Protein AF-A0A5C3MV56-F1 (afdb_monomer)

Radius of gyration: 19.63 Å; Cα contacts (8 Å, |Δi|>4): 13; chains: 1; bounding box: 41×48×38 Å

pLDDT: mean 72.48, std 12.67, range [46.31, 88.75]

Structure (mmCIF, N/CA/C/O backbone):
data_AF-A0A5C3MV56-F1
#
_entry.id   AF-A0A5C3MV56-F1
#
loop_
_atom_site.group_PDB
_atom_site.id
_atom_site.type_symbol
_atom_site.label_atom_id
_atom_site.label_alt_id
_atom_site.label_comp_id
_atom_site.label_asym_id
_atom_site.label_entity_id
_atom_site.label_seq_id
_atom_site.pdbx_PDB_ins_code
_atom_site.Cartn_x
_atom_site.Cartn_y
_atom_site.Cartn_z
_atom_site.occupancy
_atom_site.B_iso_or_equiv
_atom_site.auth_seq_id
_atom_site.auth_comp_id
_atom_site.auth_asym_id
_atom_site.auth_atom_id
_atom_site.pdbx_PDB_model_num
ATOM 1 N N . MET A 1 1 ? -24.281 -5.199 22.837 1.00 48.97 1 MET 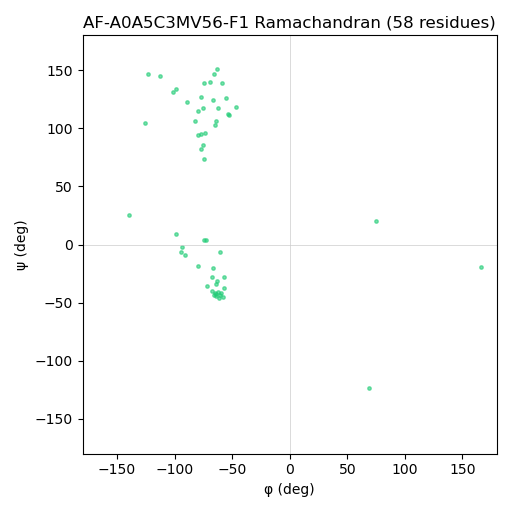A N 1
ATOM 2 C CA . MET A 1 1 ? -23.428 -4.351 21.979 1.00 48.97 1 MET A CA 1
ATOM 3 C C . MET A 1 1 ? -22.504 -5.297 21.232 1.00 48.97 1 MET A C 1
ATOM 5 O O . MET A 1 1 ? -21.772 -6.012 21.900 1.00 48.97 1 MET A O 1
ATOM 9 N N . ALA A 1 2 ? -22.616 -5.418 19.908 1.00 57.47 2 ALA A N 1
ATOM 10 C CA . ALA A 1 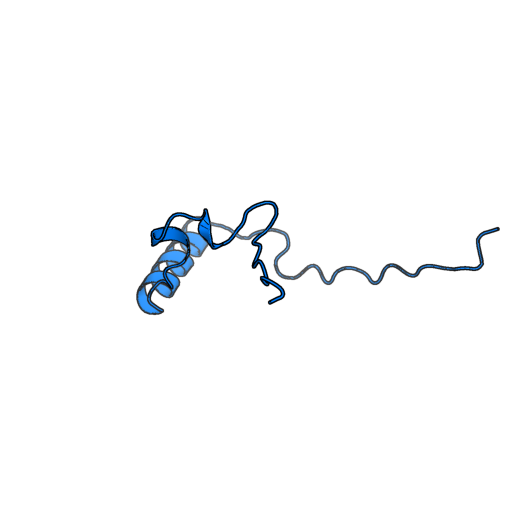2 ? -21.706 -6.268 19.141 1.00 57.47 2 ALA A CA 1
ATOM 11 C C . ALA A 1 2 ? -20.389 -5.508 18.938 1.00 57.47 2 ALA A C 1
ATOM 13 O O . ALA A 1 2 ? -20.381 -4.450 18.310 1.00 57.47 2 ALA A O 1
ATOM 14 N N . THR A 1 3 ? -19.299 -6.007 19.514 1.00 73.81 3 THR A N 1
ATOM 15 C CA . THR A 1 3 ? -17.965 -5.432 19.324 1.00 73.81 3 THR A CA 1
ATOM 16 C C . THR A 1 3 ? -17.478 -5.828 17.935 1.00 73.81 3 THR A C 1
ATOM 18 O O . THR A 1 3 ? -17.372 -7.013 17.628 1.00 73.81 3 THR A O 1
ATOM 21 N N . THR A 1 4 ? -17.246 -4.846 17.067 1.00 81.19 4 THR A N 1
ATOM 22 C CA . THR A 1 4 ? -16.686 -5.097 15.733 1.00 81.19 4 THR A CA 1
ATOM 23 C C . THR A 1 4 ? -15.170 -5.032 15.841 1.00 81.19 4 THR A C 1
ATOM 25 O O . THR A 1 4 ? -14.635 -4.021 16.287 1.00 81.19 4 THR A O 1
ATOM 28 N N . HIS A 1 5 ? -14.491 -6.111 15.462 1.00 83.81 5 HIS A N 1
ATOM 29 C CA . HIS A 1 5 ? -13.034 -6.195 15.469 1.00 83.81 5 HIS A CA 1
ATOM 30 C C . HIS A 1 5 ? -12.488 -5.996 14.055 1.00 83.81 5 HIS A C 1
ATOM 32 O O . HIS A 1 5 ? -12.963 -6.628 13.111 1.00 83.81 5 HIS A O 1
ATOM 38 N N . ASN A 1 6 ? -11.487 -5.126 13.920 1.00 85.75 6 ASN A N 1
ATOM 39 C CA . ASN A 1 6 ? -10.811 -4.864 12.653 1.00 85.75 6 ASN A CA 1
ATOM 40 C C . ASN A 1 6 ? -9.509 -5.668 12.599 1.00 85.75 6 ASN A C 1
ATOM 42 O O . ASN A 1 6 ? -8.732 -5.647 13.555 1.00 85.75 6 ASN A O 1
ATOM 46 N N . PHE A 1 7 ? -9.259 -6.340 11.477 1.00 86.81 7 PHE A N 1
ATOM 47 C CA . PHE A 1 7 ? -8.093 -7.201 11.288 1.00 86.81 7 PHE A CA 1
ATOM 48 C C . PHE A 1 7 ? -7.276 -6.772 10.070 1.00 86.81 7 PHE A C 1
ATOM 50 O O . PHE A 1 7 ? -7.830 -6.325 9.064 1.00 86.81 7 PHE A O 1
ATOM 57 N N . VAL A 1 8 ? -5.957 -6.956 10.154 1.00 82.50 8 VAL A N 1
ATOM 58 C CA . VAL A 1 8 ? -5.020 -6.860 9.028 1.00 82.50 8 VAL A CA 1
ATOM 59 C C . VAL A 1 8 ? -4.230 -8.165 8.983 1.00 82.50 8 VAL A C 1
ATOM 61 O O . VAL A 1 8 ? -3.352 -8.401 9.810 1.00 82.50 8 VAL A O 1
ATOM 64 N N . GLY A 1 9 ? -4.571 -9.033 8.030 1.00 83.75 9 GLY A N 1
ATOM 65 C CA . GLY A 1 9 ? -4.057 -10.402 7.999 1.00 83.75 9 GLY A CA 1
ATOM 66 C C . GLY A 1 9 ? -4.621 -11.228 9.155 1.00 83.75 9 GLY A C 1
ATOM 67 O O . GLY A 1 9 ? -5.835 -11.344 9.298 1.00 83.75 9 GLY A O 1
ATOM 68 N N . ASP A 1 10 ? -3.733 -11.792 9.968 1.00 87.44 10 ASP A N 1
ATOM 69 C CA . ASP A 1 10 ? -4.041 -12.608 11.146 1.00 87.44 10 ASP A CA 1
ATOM 70 C C . ASP A 1 10 ? -4.080 -11.807 12.459 1.00 87.44 10 ASP A C 1
ATOM 72 O O . ASP A 1 10 ? -4.373 -12.374 13.511 1.00 87.44 10 ASP A O 1
ATOM 76 N N . LYS A 1 11 ? -3.803 -10.496 12.417 1.00 84.62 11 LYS A N 1
ATOM 77 C CA . LYS A 1 11 ? -3.661 -9.652 13.613 1.00 84.62 11 LYS A CA 1
ATOM 78 C C . LYS A 1 11 ? -4.775 -8.625 13.744 1.00 84.62 11 LYS A C 1
ATOM 80 O O . LYS A 1 11 ? -5.234 -8.053 12.751 1.00 84.62 11 LYS A O 1
ATOM 85 N N . LEU A 1 12 ? -5.172 -8.358 14.986 1.00 87.75 12 LEU A N 1
ATOM 86 C CA . LEU A 1 12 ? -6.076 -7.264 15.333 1.00 87.75 12 LEU A CA 1
ATOM 87 C C . LEU A 1 12 ? -5.384 -5.917 15.120 1.00 87.75 12 LEU A C 1
ATOM 89 O O . LEU A 1 12 ? -4.221 -5.748 15.482 1.00 87.75 12 LEU A O 1
ATOM 93 N N . VAL A 1 13 ? -6.116 -4.938 14.585 1.00 83.75 13 VAL A N 1
ATOM 94 C CA . VAL A 1 13 ? -5.604 -3.569 14.397 1.00 83.75 13 VAL A CA 1
ATOM 95 C C . VAL A 1 13 ? -5.133 -2.963 15.721 1.00 83.75 13 VAL A C 1
ATOM 97 O O . VAL A 1 13 ? -4.104 -2.295 15.745 1.00 83.75 13 VAL A O 1
ATOM 100 N N . ASP A 1 14 ? -5.839 -3.248 16.815 1.00 83.00 14 ASP A N 1
ATOM 101 C CA . ASP A 1 14 ? -5.525 -2.735 18.155 1.00 83.00 14 ASP A CA 1
ATOM 102 C C . ASP A 1 14 ? -4.204 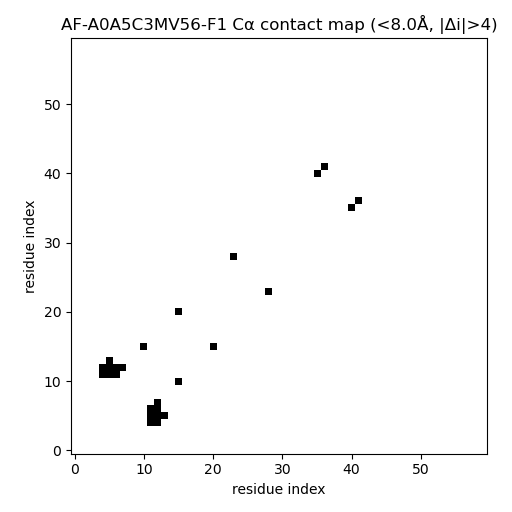-3.288 18.723 1.00 83.00 14 ASP A C 1
ATOM 104 O O . ASP A 1 14 ? -3.611 -2.686 19.616 1.00 83.00 14 ASP A O 1
ATOM 108 N N . GLU A 1 15 ? -3.724 -4.420 18.200 1.00 85.94 15 GLU A N 1
ATOM 109 C CA . GLU A 1 15 ? -2.454 -5.042 18.594 1.00 85.94 15 GLU A CA 1
ATOM 110 C C . GLU A 1 15 ? -1.274 -4.570 17.732 1.00 85.94 15 GLU A C 1
ATOM 112 O O . GLU A 1 15 ? -0.115 -4.877 18.030 1.00 85.94 15 GLU A O 1
ATOM 117 N N . LEU A 1 16 ? -1.537 -3.830 16.649 1.00 81.25 16 LEU A N 1
ATOM 118 C CA . LEU A 1 16 ? -0.480 -3.293 15.805 1.00 81.25 16 LEU A CA 1
ATOM 119 C C . LEU A 1 16 ? 0.197 -2.103 16.501 1.00 81.25 16 LEU A C 1
ATOM 121 O O . LEU A 1 16 ? -0.477 -1.248 17.080 1.00 81.25 16 LEU A O 1
ATOM 125 N N . PRO A 1 17 ? 1.534 -1.988 16.420 1.00 81.50 17 PRO A N 1
ATOM 126 C CA . PRO A 1 17 ? 2.228 -0.825 16.952 1.00 81.50 17 PRO A CA 1
ATOM 127 C C . PRO A 1 17 ? 1.710 0.442 16.265 1.00 81.50 17 PRO A C 1
ATOM 129 O O . PRO A 1 17 ? 1.533 0.469 15.048 1.00 81.50 17 PRO A O 1
ATOM 132 N N . SER A 1 18 ? 1.513 1.516 17.030 1.00 73.94 18 SER A N 1
ATOM 133 C CA . SER A 1 18 ? 0.932 2.776 16.536 1.00 73.94 18 SER A CA 1
ATOM 134 C C . SER A 1 18 ? 1.696 3.386 15.357 1.00 73.94 18 SER A C 1
ATOM 136 O O . SER A 1 18 ? 1.111 4.046 14.508 1.00 73.94 18 SER A O 1
ATOM 138 N N . GLN A 1 19 ? 2.999 3.125 15.252 1.00 70.00 19 GLN A N 1
ATOM 139 C CA . GLN A 1 19 ? 3.814 3.543 14.113 1.00 70.00 19 GLN A CA 1
ATOM 140 C C . GLN A 1 19 ? 3.442 2.815 12.805 1.00 70.00 19 GLN A C 1
ATOM 142 O O . GLN A 1 19 ? 3.617 3.374 11.728 1.00 70.00 19 GLN A O 1
ATOM 147 N N . ALA A 1 20 ? 2.916 1.587 12.876 1.00 69.50 20 ALA A N 1
ATOM 148 C CA . ALA A 1 20 ? 2.488 0.813 11.708 1.00 69.50 20 ALA A CA 1
ATOM 149 C C . ALA A 1 20 ? 1.107 1.232 11.179 1.00 69.50 20 ALA A C 1
ATOM 151 O O . ALA A 1 20 ? 0.781 0.941 10.031 1.00 69.50 20 ALA A O 1
ATOM 152 N N . THR A 1 21 ? 0.305 1.926 11.991 1.00 68.25 21 THR A N 1
ATOM 153 C CA . THR A 1 21 ? -0.995 2.483 11.582 1.00 68.25 21 THR A CA 1
ATOM 154 C C . THR A 1 21 ? -0.897 3.942 11.129 1.00 68.25 21 THR A C 1
ATOM 156 O O . THR A 1 21 ? -1.869 4.501 10.619 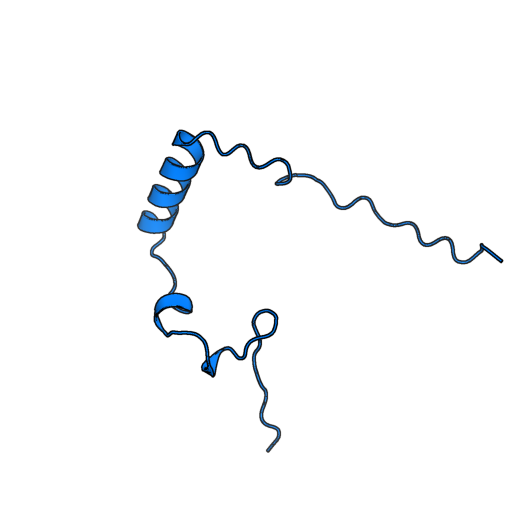1.00 68.25 21 THR A O 1
ATOM 159 N N . GLN A 1 22 ? 0.275 4.568 11.269 1.00 78.19 22 GLN A N 1
ATOM 160 C CA . GLN A 1 22 ? 0.510 5.938 10.827 1.00 78.19 22 GLN A CA 1
ATOM 161 C C . GLN A 1 22 ? 0.702 6.016 9.312 1.00 78.19 22 GLN A C 1
ATOM 163 O O . GLN A 1 22 ? 1.561 5.356 8.724 1.00 78.19 22 GLN A O 1
ATOM 168 N N . LYS A 1 23 ? -0.086 6.891 8.678 1.00 79.69 23 LYS A N 1
ATOM 169 C CA . LYS A 1 23 ? 0.085 7.233 7.267 1.00 79.69 23 LYS A CA 1
ATOM 170 C C . LYS A 1 23 ? 1.413 7.981 7.096 1.00 79.69 23 LYS A C 1
ATOM 172 O O . LYS A 1 23 ? 1.633 9.008 7.735 1.00 79.69 23 LYS A O 1
ATOM 177 N N . LEU A 1 24 ? 2.279 7.482 6.215 1.00 82.00 24 LEU A N 1
ATOM 178 C CA . LEU A 1 24 ? 3.446 8.236 5.754 1.00 82.00 24 LEU A CA 1
ATOM 179 C C . LEU A 1 24 ? 3.003 9.465 4.953 1.00 82.00 24 LEU A C 1
ATOM 181 O O . LEU A 1 24 ? 1.994 9.418 4.248 1.00 82.00 24 LEU A O 1
ATOM 185 N N . SER A 1 25 ? 3.771 10.552 5.040 1.00 88.75 25 SER A N 1
ATOM 186 C CA . SER A 1 25 ? 3.538 11.712 4.181 1.00 88.75 25 SER A CA 1
ATOM 187 C C . SER A 1 25 ? 3.747 11.339 2.709 1.00 88.75 25 SER A C 1
ATOM 189 O O . SER A 1 25 ? 4.541 10.449 2.389 1.00 88.75 25 SER A O 1
ATOM 191 N N . ASP A 1 26 ? 3.045 12.022 1.806 1.00 83.19 26 ASP A N 1
ATOM 192 C CA . ASP A 1 26 ? 3.143 11.739 0.370 1.00 83.19 26 ASP A CA 1
ATOM 193 C C . ASP A 1 26 ? 4.569 12.013 -0.159 1.00 83.19 26 ASP A C 1
ATOM 195 O O . ASP A 1 26 ? 5.072 11.286 -1.021 1.00 83.19 26 ASP A O 1
ATOM 199 N N . ASP A 1 27 ? 5.276 12.982 0.428 1.00 87.56 27 ASP A N 1
ATOM 200 C CA . ASP A 1 27 ? 6.685 13.266 0.130 1.00 87.56 27 ASP A CA 1
ATOM 201 C C . ASP A 1 27 ? 7.607 12.111 0.541 1.00 87.56 27 ASP A C 1
ATOM 203 O O . ASP A 1 27 ? 8.527 11.742 -0.196 1.00 87.56 27 ASP A O 1
ATOM 207 N N . ASP A 1 28 ? 7.369 11.506 1.708 1.00 85.62 28 ASP A N 1
ATOM 208 C CA . ASP A 1 28 ? 8.160 10.367 2.182 1.00 85.62 28 ASP A CA 1
ATOM 209 C C . ASP A 1 28 ? 7.863 9.100 1.379 1.00 85.62 28 ASP A C 1
ATOM 211 O O . ASP A 1 28 ? 8.777 8.319 1.098 1.00 85.62 28 ASP A O 1
ATOM 215 N N . LEU A 1 29 ? 6.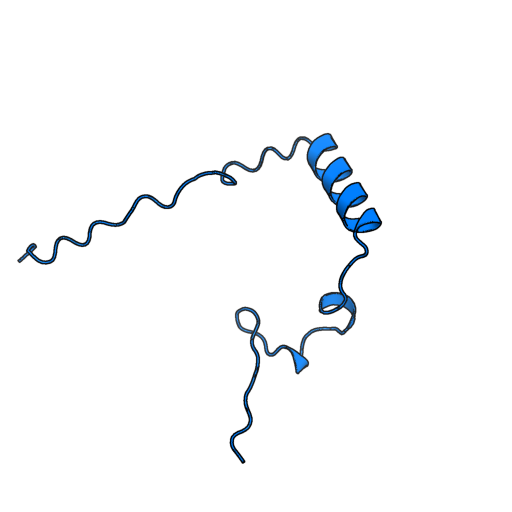608 8.911 0.959 1.00 84.56 29 LEU A N 1
ATOM 216 C CA . LEU A 1 29 ? 6.230 7.849 0.027 1.00 84.56 29 LEU A CA 1
ATOM 217 C C . LEU A 1 29 ? 6.944 8.020 -1.316 1.00 84.56 29 LEU A C 1
ATOM 219 O O . LEU A 1 29 ? 7.541 7.068 -1.817 1.00 84.56 29 LEU A O 1
ATOM 223 N N . THR A 1 30 ? 6.964 9.240 -1.852 1.00 87.44 30 THR A N 1
ATOM 224 C CA . THR A 1 30 ? 7.635 9.560 -3.120 1.00 87.44 30 THR A CA 1
ATOM 225 C C . THR A 1 30 ? 9.136 9.275 -3.048 1.00 87.44 30 THR A C 1
ATOM 227 O O . THR A 1 30 ? 9.701 8.668 -3.958 1.00 87.44 30 THR A O 1
ATOM 230 N N . LYS A 1 31 ? 9.796 9.644 -1.942 1.00 86.69 31 LYS A N 1
ATOM 231 C CA . LYS A 1 31 ? 11.226 9.356 -1.731 1.00 86.69 31 LYS A CA 1
ATOM 232 C C . LYS A 1 31 ? 11.508 7.857 -1.641 1.00 86.69 31 LYS A C 1
ATOM 234 O O . LYS A 1 31 ? 12.462 7.385 -2.259 1.00 86.69 31 LYS A O 1
ATOM 239 N N . LYS A 1 32 ? 10.688 7.109 -0.897 1.00 83.12 32 LYS A N 1
ATOM 240 C CA . LYS A 1 32 ? 10.823 5.648 -0.778 1.00 83.12 32 LYS A CA 1
ATOM 241 C C . LYS A 1 32 ? 10.640 4.953 -2.122 1.00 83.12 32 LYS A C 1
ATOM 243 O O . LYS A 1 32 ? 11.404 4.049 -2.446 1.00 83.12 32 LYS A O 1
ATOM 248 N N . GLU A 1 33 ? 9.675 5.403 -2.916 1.00 81.19 33 GLU A N 1
ATOM 249 C CA . GLU A 1 33 ? 9.439 4.868 -4.254 1.00 81.19 33 GLU A CA 1
ATOM 250 C C . GLU A 1 33 ? 10.606 5.172 -5.202 1.00 81.19 33 GLU A C 1
ATOM 252 O O . GLU A 1 33 ? 11.092 4.279 -5.895 1.00 81.19 33 GLU A O 1
ATOM 257 N N . ALA A 1 34 ? 11.144 6.394 -5.170 1.00 84.19 34 ALA A N 1
ATOM 258 C CA . ALA A 1 34 ? 12.336 6.744 -5.939 1.00 84.19 34 ALA A CA 1
ATOM 259 C C . ALA A 1 34 ? 13.547 5.868 -5.561 1.00 84.19 34 ALA A C 1
ATOM 261 O O . ALA A 1 34 ? 14.261 5.394 -6.444 1.00 84.19 34 ALA A O 1
ATOM 262 N N . GLN A 1 35 ? 13.753 5.594 -4.267 1.00 83.44 35 GLN A N 1
ATOM 263 C CA . GLN A 1 35 ? 14.796 4.674 -3.794 1.00 83.44 35 GLN A CA 1
ATOM 264 C C . GLN A 1 35 ? 14.558 3.230 -4.258 1.00 83.44 35 GLN A C 1
ATOM 266 O O . GLN A 1 35 ? 15.495 2.566 -4.700 1.00 83.44 35 GLN A O 1
ATOM 271 N N . ARG A 1 36 ? 13.309 2.750 -4.205 1.00 79.31 36 ARG A N 1
ATOM 272 C CA . ARG A 1 36 ? 12.912 1.418 -4.688 1.00 79.31 36 ARG A CA 1
ATOM 273 C C . ARG A 1 36 ? 13.254 1.247 -6.172 1.00 79.31 36 ARG A C 1
ATOM 275 O O . ARG A 1 36 ? 13.842 0.238 -6.562 1.00 79.31 36 ARG A O 1
ATOM 282 N N . LEU A 1 37 ? 12.944 2.254 -6.987 1.00 78.94 37 LEU A N 1
ATOM 283 C CA . LEU A 1 37 ? 13.245 2.267 -8.420 1.00 78.94 37 LEU A CA 1
ATOM 284 C C . LEU A 1 37 ? 14.754 2.345 -8.702 1.00 78.94 37 LEU A C 1
ATOM 286 O O . LEU A 1 37 ? 15.242 1.644 -9.586 1.00 78.94 37 LEU A O 1
ATOM 290 N N . GLN A 1 38 ? 15.506 3.137 -7.930 1.00 77.69 38 GLN A N 1
ATOM 291 C CA . GLN A 1 38 ? 16.972 3.209 -8.033 1.00 77.69 38 GLN A CA 1
ATOM 292 C C . GLN A 1 38 ? 17.653 1.881 -7.677 1.00 77.69 38 GLN A C 1
ATOM 294 O O . GLN A 1 38 ? 18.656 1.525 -8.290 1.00 77.69 38 GLN A O 1
ATOM 299 N N . GLY A 1 39 ? 17.090 1.127 -6.729 1.00 71.88 39 GLY A N 1
ATOM 300 C CA . GLY A 1 39 ? 17.561 -0.204 -6.338 1.00 71.88 39 GLY A CA 1
ATOM 301 C C . GLY A 1 39 ? 17.268 -1.315 -7.354 1.00 71.88 39 GLY A C 1
ATOM 302 O O . GLY A 1 39 ? 17.543 -2.478 -7.067 1.00 71.88 39 GLY A O 1
ATOM 303 N N . GLY A 1 40 ? 16.700 -0.991 -8.522 1.00 64.81 40 GLY A N 1
ATOM 304 C CA . GLY A 1 40 ? 16.419 -1.965 -9.577 1.00 64.81 40 GLY A CA 1
ATOM 305 C C . GLY A 1 40 ? 15.221 -2.870 -9.289 1.00 64.81 40 GLY A C 1
ATOM 306 O O . GLY A 1 40 ? 15.111 -3.941 -9.885 1.00 64.81 40 GLY A O 1
ATOM 307 N N . ALA A 1 41 ? 14.314 -2.468 -8.392 1.00 61.22 41 ALA A N 1
ATOM 308 C CA . ALA A 1 41 ? 13.128 -3.248 -8.053 1.00 61.22 41 ALA A CA 1
ATOM 309 C C . ALA A 1 41 ? 12.073 -3.188 -9.173 1.00 61.22 41 ALA A C 1
ATOM 311 O O . ALA A 1 41 ? 11.016 -2.558 -9.067 1.00 61.22 41 ALA A O 1
ATOM 312 N N . GLN A 1 42 ? 12.354 -3.888 -10.264 1.00 59.38 42 GLN A N 1
ATOM 313 C CA . GLN A 1 42 ? 11.346 -4.355 -11.196 1.00 59.38 42 GLN A CA 1
AT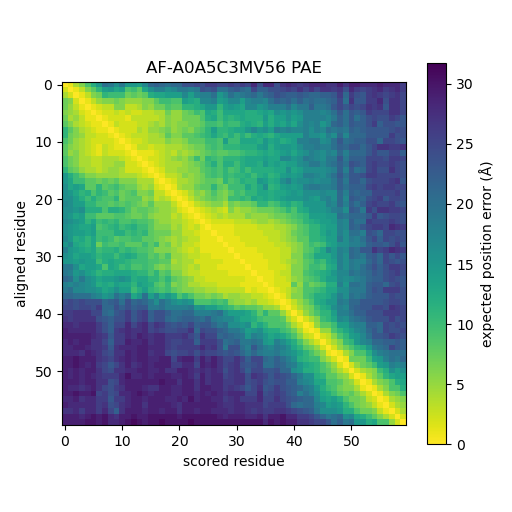OM 314 C C . GLN A 1 42 ? 10.676 -5.571 -10.548 1.00 59.38 42 GLN A C 1
ATOM 316 O O . GLN A 1 42 ? 11.077 -6.704 -10.792 1.00 59.38 42 GLN A O 1
ATOM 321 N N . GLU A 1 43 ? 9.704 -5.350 -9.658 1.00 58.62 43 GLU A N 1
ATOM 322 C CA . GLU A 1 43 ? 8.969 -6.466 -9.059 1.00 58.62 43 GLU A CA 1
ATOM 323 C C . GLU A 1 43 ? 8.228 -7.241 -10.162 1.00 58.62 43 GLU A C 1
ATOM 325 O O . GLU A 1 43 ? 7.356 -6.679 -10.841 1.00 58.62 43 GLU A O 1
ATOM 330 N N . PRO A 1 44 ? 8.550 -8.527 -10.386 1.00 53.22 44 PRO A N 1
ATOM 331 C CA . PRO A 1 44 ? 7.905 -9.313 -11.422 1.00 53.22 44 PRO A CA 1
ATOM 332 C C . PRO A 1 44 ? 6.494 -9.697 -10.963 1.00 53.22 44 PRO A C 1
ATOM 334 O O . PRO A 1 44 ? 6.267 -10.779 -10.433 1.00 53.22 44 PRO A O 1
ATOM 337 N N . GLY A 1 45 ? 5.512 -8.821 -11.176 1.00 55.94 45 GLY A N 1
ATOM 338 C CA . GLY A 1 45 ? 4.140 -9.106 -10.746 1.00 55.94 45 GLY A CA 1
ATOM 339 C C . GLY A 1 45 ? 3.169 -7.935 -10.739 1.00 55.94 45 GLY A C 1
ATOM 340 O O . GLY A 1 45 ? 1.971 -8.182 -10.829 1.00 55.94 45 GLY A O 1
ATOM 341 N N . ALA A 1 46 ? 3.651 -6.687 -10.735 1.00 55.81 46 ALA A N 1
ATOM 342 C CA . ALA A 1 46 ? 2.810 -5.486 -10.615 1.00 55.81 46 ALA A CA 1
ATOM 343 C C . ALA A 1 46 ? 1.760 -5.295 -11.738 1.00 55.81 46 ALA A C 1
ATOM 345 O O . ALA A 1 46 ? 0.918 -4.412 -11.648 1.00 55.81 46 ALA A O 1
ATOM 346 N N . ASN A 1 47 ? 1.779 -6.134 -12.782 1.00 50.03 47 ASN A N 1
ATOM 347 C CA . ASN A 1 47 ? 0.792 -6.165 -13.865 1.00 50.03 47 ASN A CA 1
ATOM 348 C C . ASN A 1 47 ? 0.404 -7.592 -14.304 1.00 50.03 47 ASN A C 1
ATOM 350 O O . ASN A 1 47 ? -0.016 -7.805 -15.444 1.00 50.03 47 ASN A O 1
ATOM 354 N N . LYS A 1 48 ? 0.532 -8.607 -13.439 1.00 54.09 48 LYS A N 1
ATOM 355 C CA . LYS A 1 48 ? -0.076 -9.910 -13.741 1.00 54.09 48 LYS A CA 1
ATOM 356 C C . LYS A 1 48 ? -1.558 -9.812 -13.399 1.00 54.09 48 LYS A C 1
ATOM 358 O O . LYS A 1 48 ? -1.940 -10.003 -12.251 1.00 54.09 48 LYS A O 1
ATOM 363 N N . ARG A 1 49 ? -2.395 -9.484 -14.394 1.00 57.41 49 ARG A N 1
ATOM 364 C CA . ARG A 1 49 ? -3.845 -9.722 -14.307 1.00 57.41 49 ARG A CA 1
ATOM 365 C C . ARG A 1 49 ? -4.001 -11.154 -13.801 1.00 57.41 49 ARG A C 1
ATOM 367 O O . ARG A 1 49 ? -3.488 -12.061 -14.455 1.00 57.41 49 ARG A O 1
ATOM 374 N N . ALA A 1 50 ? -4.612 -11.348 -12.633 1.00 59.09 50 ALA A N 1
ATOM 375 C CA . ALA A 1 50 ? -4.996 -12.681 -12.197 1.00 59.09 50 ALA A CA 1
ATOM 376 C C . ALA A 1 50 ? -5.804 -13.279 -13.354 1.00 59.09 50 ALA A C 1
ATOM 378 O O . ALA A 1 50 ? -6.846 -12.734 -13.721 1.00 59.09 50 ALA A O 1
ATOM 379 N N . GLY A 1 51 ? -5.255 -14.292 -14.032 1.00 58.66 51 GLY A N 1
ATOM 380 C CA . GLY A 1 51 ? -5.979 -14.976 -15.093 1.00 58.66 51 GLY A CA 1
ATOM 381 C C . GLY A 1 51 ? -7.289 -15.454 -14.487 1.00 58.66 51 GLY A C 1
ATOM 382 O O . GLY A 1 51 ? -7.266 -16.058 -13.416 1.00 58.66 51 GLY A O 1
ATOM 383 N N . ALA A 1 52 ? -8.416 -15.106 -15.107 1.00 60.84 52 ALA A N 1
ATOM 384 C CA . ALA A 1 52 ? -9.719 -15.541 -14.634 1.00 60.84 52 ALA A CA 1
ATOM 385 C C . ALA A 1 52 ? -9.692 -17.069 -14.505 1.00 60.84 52 ALA A C 1
ATOM 387 O O . ALA A 1 52 ? -9.569 -17.774 -15.508 1.00 60.84 52 ALA A O 1
ATOM 388 N N . ALA A 1 53 ? -9.756 -17.579 -13.274 1.00 62.12 53 ALA A N 1
ATOM 389 C CA . ALA A 1 53 ? -9.975 -18.994 -13.050 1.00 62.12 53 ALA A CA 1
ATOM 390 C C . ALA A 1 53 ? -11.374 -19.301 -13.591 1.00 62.12 53 ALA A C 1
ATOM 392 O O . ALA A 1 53 ? -12.377 -18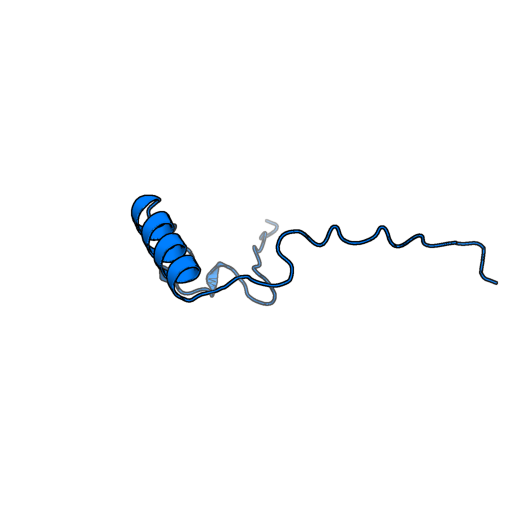.923 -12.987 1.00 62.12 53 ALA A O 1
ATOM 393 N N . SER A 1 54 ? -11.444 -19.916 -14.771 1.00 64.69 54 SER A N 1
ATOM 394 C CA . SER A 1 54 ? -12.694 -20.481 -15.267 1.00 64.69 54 SER A CA 1
ATOM 395 C C . SER A 1 54 ? -12.938 -21.746 -14.458 1.00 64.69 54 SER A C 1
ATOM 397 O O . SER A 1 54 ? -12.355 -22.789 -14.739 1.00 64.69 54 SER A O 1
ATOM 399 N N . LEU A 1 55 ? -13.734 -21.632 -13.396 1.00 60.25 55 LEU A N 1
ATOM 400 C CA . LEU A 1 55 ? -14.393 -22.797 -12.825 1.00 60.25 55 LEU A CA 1
ATOM 401 C C . LEU A 1 55 ? -15.346 -23.307 -13.902 1.00 60.25 55 LEU A C 1
ATOM 403 O O . LEU A 1 55 ? -16.3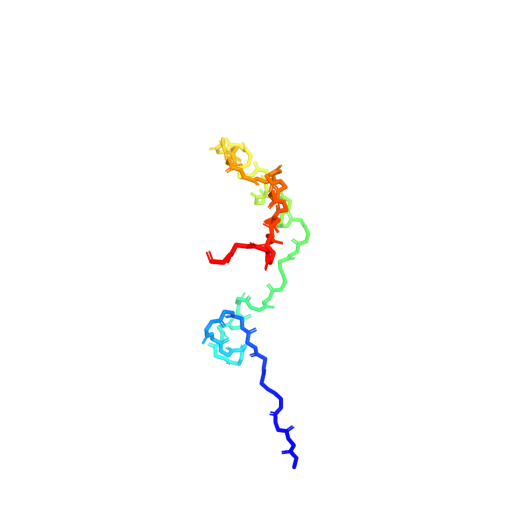50 -22.661 -14.187 1.00 60.25 55 LEU A O 1
ATOM 407 N N . ASP A 1 56 ? -14.989 -24.420 -14.529 1.00 62.38 56 ASP A N 1
ATOM 408 C CA . ASP A 1 56 ? -15.933 -25.223 -15.287 1.00 62.38 56 ASP A CA 1
ATOM 409 C C . ASP A 1 56 ? -16.682 -26.122 -14.287 1.00 62.38 56 ASP A C 1
ATOM 411 O O . ASP A 1 56 ? -16.086 -27.056 -13.747 1.00 62.38 56 ASP A O 1
ATOM 415 N N . PRO A 1 57 ? -17.963 -25.850 -13.977 1.00 64.50 57 PRO A N 1
ATOM 416 C CA . PRO A 1 57 ? -18.74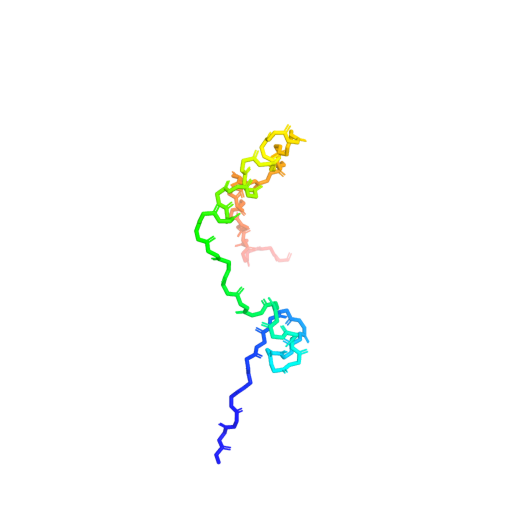3 -26.685 -13.073 1.00 64.50 57 PRO A CA 1
ATOM 417 C C . PRO A 1 57 ? -19.183 -28.016 -13.710 1.00 64.50 57 PRO A C 1
ATOM 419 O O . PRO A 1 57 ? -19.923 -28.759 -13.070 1.00 64.50 57 PRO A O 1
ATOM 422 N N . SER A 1 58 ? -18.775 -28.326 -14.948 1.00 63.12 58 SER A N 1
ATOM 423 C CA . SER A 1 58 ? -19.162 -29.557 -15.653 1.00 63.12 58 SER A CA 1
ATOM 424 C C . SER A 1 58 ? -18.128 -30.694 -15.607 1.00 63.12 58 SER A C 1
ATOM 426 O O . SER A 1 58 ? -18.325 -31.727 -16.244 1.00 63.12 58 SER A O 1
ATOM 428 N N . GLY A 1 59 ? -17.073 -30.564 -14.796 1.00 51.62 59 GLY A N 1
ATOM 429 C CA . GLY A 1 59 ? -16.165 -31.669 -14.473 1.00 51.62 59 GLY A CA 1
ATOM 430 C C . GLY A 1 59 ? -16.773 -32.633 -13.448 1.00 51.62 59 GLY A C 1
ATOM 431 O O . GLY A 1 59 ? -16.692 -32.381 -12.247 1.00 51.62 59 GLY A O 1
ATOM 432 N N . THR A 1 60 ? -17.394 -33.704 -13.943 1.00 46.31 60 THR A N 1
ATOM 433 C CA . THR A 1 60 ? -17.860 -34.893 -13.200 1.00 46.31 60 THR A CA 1
ATOM 434 C C . THR A 1 60 ? -16.725 -35.735 -12.638 1.00 46.31 60 THR A C 1
ATOM 436 O O . THR A 1 60 ? -15.737 -35.918 -13.388 1.00 46.31 60 THR A O 1
#

Secondary structure (DSSP, 8-state):
--PPPPEETTEEGGGS-HHHHSPPPHHHHHHHHHHHHHTT---TTTT---------TT--

Solvent-accessible surface area (backbone atoms only — not comparable to full-atom values): 4239 Å² total; per-residue (Å²): 132,88,84,84,84,58,67,60,88,96,40,50,56,89,75,49,59,70,77,78,74,52,80,74,54,71,68,57,50,52,52,52,49,53,51,42,57,72,71,65,62,75,66,93,56,90,79,63,73,78,71,81,80,77,79,66,90,79,78,125

Foldseek 3Di:
DDDDFDDDPPDTPVPDDPVVVDDDDPVVVVVVVVVCVVVVPPPVPPPPPPPPPPPPVPDD

Sequence (60 aa):
MATTHNFVGDKLVDELPSQATQKLSDDDLTKKEAQRLQGGAQEPGANKRAGAASLDPSGT

Organism: NCBI:txid5364

Mean predicted aligned error: 15.18 Å